Protein AF-A0A4R4F8R3-F1 (afdb_monomer)

Structure (mmCIF, N/CA/C/O backbone):
data_AF-A0A4R4F8R3-F1
#
_entry.id   AF-A0A4R4F8R3-F1
#
loop_
_atom_site.group_PDB
_atom_site.id
_atom_site.type_symbol
_atom_site.label_atom_id
_atom_site.label_alt_id
_atom_site.label_comp_id
_atom_site.label_asym_id
_atom_site.label_entity_id
_atom_site.label_seq_id
_atom_site.pdbx_PDB_ins_code
_atom_site.Cartn_x
_atom_site.Cartn_y
_atom_site.Cartn_z
_atom_site.occupancy
_atom_site.B_iso_or_equiv
_atom_site.auth_seq_id
_atom_site.auth_comp_id
_atom_site.auth_asym_id
_atom_site.auth_atom_id
_atom_site.pdbx_PDB_model_num
ATOM 1 N N . MET A 1 1 ? 7.297 5.614 -28.756 1.00 34.72 1 MET A N 1
ATOM 2 C CA . MET A 1 1 ? 6.752 4.643 -27.793 1.00 34.72 1 MET A CA 1
ATOM 3 C C . MET A 1 1 ? 6.544 5.416 -26.516 1.00 34.72 1 MET A C 1
ATOM 5 O O . MET A 1 1 ? 7.512 5.991 -26.041 1.00 34.72 1 MET A O 1
ATOM 9 N N . ALA A 1 2 ? 5.304 5.552 -26.054 1.00 40.28 2 ALA A N 1
ATOM 10 C CA . ALA A 1 2 ? 5.105 5.928 -24.663 1.00 40.28 2 ALA A CA 1
ATOM 11 C C . ALA A 1 2 ? 5.508 4.685 -23.873 1.00 40.28 2 ALA A C 1
ATOM 13 O O . ALA A 1 2 ? 4.977 3.613 -24.153 1.00 40.28 2 ALA A O 1
ATOM 14 N N . ILE A 1 3 ? 6.525 4.806 -23.024 1.00 47.09 3 ILE A N 1
ATOM 15 C CA . ILE A 1 3 ? 6.802 3.800 -22.002 1.00 47.09 3 ILE A CA 1
ATOM 16 C C . ILE A 1 3 ? 5.478 3.641 -21.257 1.00 47.09 3 ILE A C 1
ATOM 18 O O . ILE A 1 3 ? 4.893 4.653 -20.862 1.00 47.09 3 ILE A O 1
ATOM 22 N N . GLU A 1 4 ? 4.941 2.425 -21.203 1.00 57.12 4 GLU A N 1
ATOM 23 C CA . GLU A 1 4 ? 3.774 2.128 -20.378 1.00 57.12 4 GLU A CA 1
ATOM 24 C C . GLU A 1 4 ? 4.172 2.519 -18.955 1.00 57.12 4 GLU A C 1
ATOM 26 O O . GLU A 1 4 ? 5.044 1.906 -18.352 1.00 57.12 4 GLU A O 1
ATOM 31 N N . MET A 1 5 ? 3.675 3.665 -18.497 1.00 62.75 5 MET A N 1
ATOM 32 C CA . MET A 1 5 ? 3.939 4.145 -17.151 1.00 62.75 5 MET A CA 1
ATOM 33 C C . MET A 1 5 ? 3.113 3.276 -16.212 1.00 62.75 5 MET A C 1
ATOM 35 O O . MET A 1 5 ? 1.921 3.078 -16.456 1.00 62.75 5 MET A O 1
ATOM 39 N N . PHE A 1 6 ? 3.758 2.758 -15.171 1.00 82.62 6 PHE A N 1
ATOM 40 C CA . PHE A 1 6 ? 3.099 2.044 -14.087 1.00 82.62 6 PHE A CA 1
ATOM 41 C C . PHE A 1 6 ? 1.916 2.867 -13.541 1.00 82.62 6 PHE A C 1
ATOM 43 O O . PHE A 1 6 ? 2.070 4.054 -13.246 1.00 82.62 6 PHE A O 1
ATOM 50 N N . ASP A 1 7 ? 0.731 2.254 -13.433 1.00 87.38 7 ASP A N 1
ATOM 51 C CA . ASP A 1 7 ? -0.485 2.925 -12.962 1.00 87.38 7 ASP A CA 1
ATOM 52 C C . ASP A 1 7 ? -0.902 2.416 -11.578 1.00 87.38 7 ASP A C 1
ATOM 54 O O . ASP A 1 7 ? -1.643 1.443 -11.447 1.00 87.38 7 ASP A O 1
ATOM 58 N N . ILE A 1 8 ? -0.478 3.127 -10.527 1.00 89.50 8 ILE A N 1
ATOM 59 C CA . ILE A 1 8 ? -0.743 2.731 -9.133 1.00 89.50 8 ILE A CA 1
ATOM 60 C C . ILE A 1 8 ? -2.238 2.661 -8.784 1.00 89.50 8 ILE A C 1
ATOM 62 O O . ILE A 1 8 ? -2.640 1.960 -7.859 1.00 89.50 8 ILE A O 1
ATOM 66 N N . ARG A 1 9 ? -3.095 3.350 -9.549 1.00 88.44 9 ARG A N 1
ATOM 67 C CA . ARG A 1 9 ? -4.545 3.421 -9.304 1.00 88.44 9 ARG A CA 1
ATOM 68 C C . ARG A 1 9 ? -5.228 2.053 -9.339 1.00 88.44 9 ARG A C 1
ATOM 70 O O . ARG A 1 9 ? -6.279 1.912 -8.725 1.00 88.44 9 ARG A O 1
ATOM 77 N N . GLY A 1 10 ? -4.648 1.073 -10.036 1.00 89.56 10 GLY A N 1
ATOM 78 C CA . GLY A 1 10 ? -5.143 -0.306 -10.061 1.00 89.56 10 GLY A CA 1
ATOM 79 C C . GLY A 1 10 ? -4.939 -1.082 -8.754 1.00 89.56 10 GLY A C 1
ATOM 80 O O . GLY A 1 10 ? -5.600 -2.097 -8.562 1.00 89.56 10 GLY A O 1
ATOM 81 N N . PHE A 1 11 ? -4.067 -0.598 -7.865 1.00 90.88 11 PHE A N 1
ATOM 82 C CA . PHE A 1 11 ? -3.694 -1.246 -6.600 1.00 90.88 11 PHE A CA 1
ATOM 83 C C . PHE A 1 11 ? -4.299 -0.562 -5.374 1.00 90.88 11 PHE A C 1
ATOM 85 O O . PHE A 1 11 ? -4.155 -1.060 -4.259 1.00 90.88 11 PHE A O 1
ATOM 92 N N . LEU A 1 12 ? -4.951 0.587 -5.567 1.00 92.81 12 LEU A N 1
ATOM 93 C CA . LEU A 1 12 ? -5.575 1.313 -4.472 1.00 92.81 12 LEU A CA 1
ATOM 94 C C . LEU A 1 12 ? -6.766 0.534 -3.934 1.00 92.81 12 LEU A C 1
ATOM 96 O O . LEU A 1 12 ? -7.598 0.032 -4.690 1.00 92.81 12 LEU A O 1
ATOM 100 N N . VAL A 1 13 ? -6.862 0.515 -2.615 1.00 93.38 13 VAL A N 1
ATOM 101 C CA . VAL A 1 13 ? -7.921 -0.167 -1.886 1.00 93.38 13 VAL A CA 1
ATOM 102 C C . VAL A 1 13 ? -8.992 0.813 -1.450 1.00 93.38 13 VAL A C 1
ATOM 104 O O . VAL A 1 13 ? -8.746 2.000 -1.207 1.00 93.38 13 VAL A O 1
ATOM 107 N N . THR A 1 14 ? -10.207 0.307 -1.311 1.00 94.06 14 THR A N 1
ATOM 1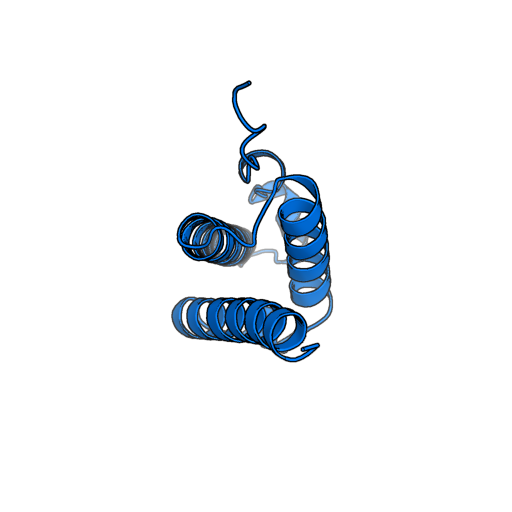08 C CA . THR A 1 14 ? -11.299 1.059 -0.691 1.00 94.06 14 THR A CA 1
ATOM 109 C C . THR A 1 14 ? -11.488 0.658 0.766 1.00 94.06 14 THR A C 1
ATOM 111 O O . THR A 1 14 ? -11.173 -0.458 1.167 1.00 94.06 14 THR A O 1
ATOM 114 N N . THR A 1 15 ? -12.114 1.531 1.557 1.00 92.50 15 THR A N 1
ATOM 115 C CA . THR A 1 15 ? -12.551 1.209 2.926 1.00 92.50 15 THR A CA 1
ATOM 116 C C . THR A 1 15 ? -13.376 -0.081 2.993 1.00 92.50 15 THR A C 1
ATOM 118 O O . THR A 1 15 ? -13.289 -0.816 3.969 1.00 92.50 15 THR A O 1
ATOM 121 N N . GLY A 1 16 ? -14.160 -0.387 1.950 1.00 92.06 16 GLY A N 1
ATOM 122 C CA . GLY A 1 16 ? -14.949 -1.620 1.886 1.00 92.06 16 GLY A CA 1
ATOM 123 C C . GLY A 1 16 ? -14.096 -2.888 1.806 1.00 92.06 16 GLY A C 1
ATOM 124 O O . GLY A 1 16 ? -14.493 -3.915 2.338 1.00 92.06 16 GLY A O 1
ATOM 125 N N . GLU A 1 17 ? -12.913 -2.815 1.197 1.00 92.44 17 GLU A N 1
ATOM 126 C CA . GLU A 1 17 ? -11.960 -3.933 1.156 1.00 92.44 17 GLU A CA 1
ATOM 127 C C . GLU A 1 17 ? -11.227 -4.118 2.490 1.00 92.44 17 GLU A C 1
ATOM 129 O O . GLU A 1 17 ? -10.726 -5.202 2.774 1.00 92.44 17 GLU A O 1
ATOM 134 N N . MET A 1 18 ? -11.240 -3.088 3.340 1.00 92.94 18 MET A N 1
ATOM 135 C CA . MET A 1 18 ? -10.661 -3.094 4.681 1.00 92.94 18 MET A CA 1
ATOM 136 C C . MET A 1 18 ? -11.685 -3.401 5.781 1.00 92.94 18 MET A C 1
ATOM 138 O O . MET A 1 18 ? -11.412 -3.149 6.949 1.00 92.94 18 MET A O 1
ATOM 142 N N . GLU A 1 19 ? -12.845 -3.994 5.462 1.00 92.06 19 GLU A N 1
ATOM 143 C CA . GLU A 1 19 ? -13.898 -4.275 6.460 1.00 92.06 19 GLU A CA 1
ATOM 144 C C . GLU A 1 19 ? -13.415 -5.117 7.654 1.00 92.06 19 GLU A C 1
ATOM 146 O O . GLU A 1 19 ? -13.967 -5.019 8.748 1.00 92.06 19 GLU A O 1
ATOM 151 N N . SER A 1 20 ? -12.359 -5.915 7.460 1.00 88.94 20 SER A N 1
ATOM 152 C CA . SER A 1 20 ? -11.765 -6.753 8.510 1.00 88.94 20 SER A CA 1
ATOM 153 C C . SER A 1 20 ? -11.092 -5.942 9.624 1.00 88.94 20 SER A C 1
ATOM 155 O O . SER A 1 20 ? -10.863 -6.483 10.701 1.00 88.94 20 SER A O 1
ATOM 157 N N . PHE A 1 21 ? -10.795 -4.665 9.370 1.00 88.50 21 PHE A N 1
ATOM 158 C CA . PHE A 1 21 ? -10.257 -3.711 10.340 1.00 88.50 21 PHE A CA 1
ATOM 159 C C . PHE A 1 21 ? -11.362 -2.939 11.086 1.00 88.50 21 PHE A C 1
ATOM 161 O O . PHE A 1 21 ? -11.062 -2.079 11.904 1.00 88.50 21 PHE A O 1
ATOM 168 N N . GLU A 1 22 ? -12.640 -3.247 10.830 1.00 92.25 22 GLU A N 1
ATOM 169 C CA . GLU A 1 22 ? -13.806 -2.704 11.539 1.00 92.25 22 GLU A CA 1
ATOM 170 C C . GLU A 1 22 ? -13.812 -1.162 11.628 1.00 92.25 22 GLU A C 1
ATOM 172 O O . GLU A 1 22 ? -14.056 -0.480 10.631 1.00 92.25 22 GLU A O 1
ATOM 177 N N . GLU A 1 23 ? -13.587 -0.604 12.820 1.00 92.69 23 GLU A N 1
ATOM 178 C CA . GLU A 1 23 ? -13.564 0.840 13.076 1.00 92.69 23 GLU A CA 1
ATOM 179 C C .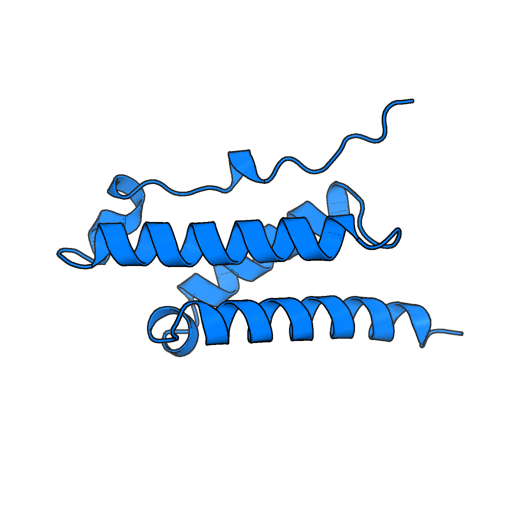 GLU A 1 23 ? -12.334 1.544 12.484 1.00 92.69 23 GLU A C 1
ATOM 181 O O . GLU A 1 23 ? -12.409 2.732 12.168 1.00 92.69 23 GLU A O 1
ATOM 186 N N . ASP A 1 24 ? -11.260 0.797 12.227 1.00 91.06 24 ASP A N 1
ATOM 187 C CA . ASP A 1 24 ? -10.016 1.283 11.632 1.00 91.06 24 ASP A CA 1
ATOM 188 C C . ASP A 1 24 ? -9.971 1.089 10.107 1.00 91.06 24 ASP A C 1
ATOM 190 O O . ASP A 1 24 ? -8.973 1.416 9.472 1.00 91.06 24 ASP A O 1
ATOM 194 N N . ALA A 1 25 ? -11.043 0.600 9.472 1.00 93.19 25 ALA A N 1
ATOM 195 C CA . ALA A 1 25 ? -11.065 0.309 8.034 1.00 93.19 25 ALA A CA 1
ATOM 196 C C . ALA A 1 25 ? -10.730 1.521 7.143 1.00 93.19 25 ALA A C 1
ATOM 198 O O . ALA A 1 25 ? -10.069 1.380 6.113 1.00 93.19 25 ALA A O 1
ATOM 199 N N . GLU A 1 26 ? -11.191 2.720 7.515 1.00 93.56 26 GLU A N 1
ATOM 200 C CA . GLU A 1 26 ? -10.862 3.954 6.788 1.00 93.56 26 GLU A CA 1
ATOM 201 C C . GLU A 1 26 ? -9.382 4.300 6.947 1.00 93.56 26 GLU A C 1
ATOM 203 O O . GLU A 1 26 ? -8.713 4.592 5.958 1.00 93.56 26 GLU A O 1
ATOM 208 N N . TYR A 1 27 ? -8.874 4.196 8.175 1.00 91.88 27 TYR A N 1
ATOM 209 C CA . TYR A 1 27 ? -7.480 4.464 8.496 1.00 91.88 27 TYR A CA 1
ATOM 210 C C . TYR A 1 27 ? -6.539 3.482 7.790 1.00 91.88 27 TYR A C 1
ATOM 212 O O . TYR A 1 27 ? -5.597 3.908 7.135 1.00 91.88 27 TYR A O 1
ATOM 220 N N . ALA A 1 28 ? -6.838 2.183 7.833 1.00 92.31 28 ALA A N 1
ATOM 221 C CA . ALA A 1 28 ? -6.080 1.139 7.149 1.00 92.31 28 ALA A CA 1
ATOM 222 C C . ALA A 1 28 ? -6.035 1.357 5.627 1.00 92.31 28 ALA A C 1
ATOM 224 O O . ALA A 1 28 ? -4.986 1.207 5.002 1.00 92.31 28 ALA A O 1
ATOM 225 N N . ALA A 1 29 ? -7.163 1.749 5.022 1.00 93.56 29 ALA A N 1
ATOM 226 C CA . ALA A 1 29 ? -7.210 2.058 3.597 1.00 93.56 29 ALA A CA 1
ATOM 227 C C . ALA A 1 29 ? -6.381 3.305 3.252 1.00 93.56 29 ALA A C 1
ATOM 229 O O . ALA A 1 29 ? -5.656 3.292 2.258 1.00 93.56 29 ALA A O 1
ATOM 230 N N . ASP A 1 30 ? -6.471 4.369 4.053 1.00 93.00 30 ASP A N 1
ATOM 231 C CA . ASP A 1 30 ? -5.689 5.595 3.851 1.00 93.00 30 ASP A CA 1
ATOM 232 C C . ASP A 1 30 ? -4.187 5.336 4.023 1.00 93.00 30 ASP A C 1
ATOM 234 O O . ASP A 1 30 ? -3.391 5.734 3.176 1.00 93.00 30 ASP A O 1
ATOM 238 N N . GLN A 1 31 ? -3.815 4.573 5.051 1.00 93.25 31 GLN A N 1
ATOM 239 C CA . GLN A 1 31 ? -2.441 4.182 5.344 1.00 93.25 31 GLN A CA 1
ATOM 240 C C . GLN A 1 31 ? -1.836 3.353 4.200 1.00 93.25 31 GLN A C 1
ATOM 242 O O . GLN A 1 31 ? -0.780 3.717 3.677 1.00 93.25 31 GLN A O 1
ATOM 247 N N . LEU A 1 32 ? -2.513 2.283 3.757 1.00 93.06 32 LEU A N 1
ATOM 248 C CA . LEU A 1 32 ? -2.033 1.455 2.647 1.00 93.06 32 LEU A CA 1
ATOM 249 C C . LEU A 1 32 ? -1.940 2.271 1.354 1.00 93.06 32 LEU A C 1
ATOM 251 O O . LEU A 1 32 ? -0.909 2.258 0.686 1.00 93.06 32 LEU A O 1
ATOM 255 N N . ASN A 1 33 ? -2.981 3.033 1.013 1.00 94.31 33 ASN A N 1
ATOM 256 C CA . ASN A 1 33 ? -2.969 3.863 -0.190 1.00 94.31 33 ASN A CA 1
ATOM 257 C C . ASN A 1 33 ? -1.869 4.932 -0.140 1.00 94.31 33 ASN A C 1
ATOM 259 O O . ASN A 1 33 ? -1.200 5.164 -1.145 1.00 94.31 33 ASN A O 1
ATOM 263 N N . GLY A 1 34 ? -1.652 5.561 1.015 1.00 92.56 34 GLY A N 1
ATOM 264 C CA . GLY A 1 34 ? -0.579 6.528 1.229 1.00 92.56 34 GLY A CA 1
ATOM 265 C C . GLY A 1 34 ? 0.798 5.907 1.013 1.00 92.56 34 GLY A C 1
ATOM 266 O O . GLY A 1 34 ? 1.612 6.458 0.269 1.00 92.56 34 GLY A O 1
ATOM 267 N N . MET A 1 35 ? 1.025 4.717 1.574 1.00 93.56 35 MET A N 1
ATOM 268 C CA . MET A 1 35 ? 2.252 3.945 1.374 1.00 93.56 35 MET A CA 1
ATOM 269 C C . MET A 1 35 ? 2.485 3.626 -0.114 1.00 93.56 35 MET A C 1
ATOM 271 O O . MET A 1 35 ? 3.582 3.828 -0.636 1.00 93.56 35 MET A O 1
ATOM 275 N N . LEU A 1 36 ? 1.442 3.188 -0.822 1.00 93.94 36 LEU A N 1
ATOM 276 C CA . LEU A 1 36 ? 1.482 2.886 -2.255 1.00 93.94 36 LEU A CA 1
ATOM 277 C C . LEU A 1 36 ? 1.782 4.115 -3.122 1.00 93.94 36 LEU A C 1
ATOM 279 O O . LEU A 1 36 ? 2.548 4.030 -4.086 1.00 93.94 36 LEU A O 1
ATOM 283 N N . PHE A 1 37 ? 1.209 5.268 -2.778 1.00 92.44 37 PHE A N 1
ATOM 284 C CA . PHE A 1 37 ? 1.510 6.523 -3.462 1.00 92.44 37 PHE A CA 1
ATOM 285 C C . PHE A 1 37 ? 2.952 6.963 -3.232 1.00 92.44 37 PHE A C 1
ATOM 287 O O . PHE A 1 37 ? 3.606 7.363 -4.193 1.00 92.44 37 PHE A O 1
ATOM 294 N N . SER A 1 38 ? 3.455 6.854 -2.000 1.00 91.75 38 SER A N 1
ATOM 295 C CA . SER A 1 38 ? 4.854 7.165 -1.692 1.00 91.75 38 SER A CA 1
ATOM 296 C C . SER A 1 38 ? 5.814 6.277 -2.487 1.00 91.75 38 SER A C 1
ATOM 298 O O . SER A 1 38 ? 6.748 6.775 -3.116 1.00 91.75 38 SER A O 1
ATOM 300 N N . ALA A 1 39 ? 5.523 4.973 -2.561 1.00 92.06 39 ALA A N 1
ATOM 301 C CA . ALA A 1 39 ? 6.297 4.035 -3.367 1.00 92.06 39 ALA A CA 1
ATOM 302 C C . ALA A 1 39 ? 6.322 4.444 -4.843 1.00 92.06 39 ALA A C 1
ATOM 304 O O . ALA A 1 39 ? 7.389 4.548 -5.444 1.00 92.06 39 ALA A O 1
ATOM 305 N N . SER A 1 40 ? 5.152 4.726 -5.420 1.00 91.56 40 SER A N 1
ATOM 306 C CA . SER A 1 40 ? 5.047 5.138 -6.819 1.00 91.56 40 SER A CA 1
ATOM 307 C C . SER A 1 40 ? 5.761 6.464 -7.108 1.00 91.56 40 SER A C 1
ATOM 309 O O . SER A 1 40 ? 6.295 6.626 -8.206 1.00 91.56 40 SER A O 1
ATOM 311 N N . ASP A 1 41 ? 5.747 7.414 -6.171 1.00 90.75 41 ASP A N 1
ATOM 312 C CA . ASP A 1 41 ? 6.437 8.701 -6.308 1.00 90.75 41 ASP A CA 1
ATOM 313 C C . ASP A 1 41 ? 7.961 8.522 -6.294 1.00 90.75 41 ASP A C 1
ATOM 315 O O . ASP A 1 41 ? 8.640 9.001 -7.202 1.00 90.75 41 ASP A O 1
ATOM 319 N N . GLU A 1 42 ? 8.495 7.765 -5.331 1.00 90.38 42 GLU A N 1
ATOM 320 C CA . GLU A 1 42 ? 9.934 7.493 -5.231 1.00 90.38 42 GLU A CA 1
ATOM 321 C C . GLU A 1 42 ? 10.439 6.706 -6.453 1.00 90.38 42 GLU A C 1
ATOM 323 O O . GLU A 1 42 ? 11.458 7.061 -7.044 1.00 90.38 42 GLU A O 1
ATOM 328 N N . MET A 1 43 ? 9.687 5.706 -6.926 1.00 89.31 43 MET A N 1
ATOM 329 C CA . MET A 1 43 ? 10.043 4.972 -8.148 1.00 89.31 43 MET A CA 1
ATOM 330 C C . MET A 1 43 ? 10.103 5.867 -9.381 1.00 89.31 43 MET A C 1
ATOM 332 O O . MET A 1 43 ? 11.002 5.725 -10.207 1.00 89.31 43 MET A O 1
ATOM 336 N N . SER A 1 44 ? 9.165 6.811 -9.512 1.00 87.06 44 SER A N 1
ATOM 337 C CA . SER A 1 44 ? 9.120 7.723 -10.658 1.00 87.06 44 SER A CA 1
ATOM 338 C C . SER A 1 44 ? 10.320 8.675 -10.717 1.00 87.06 44 SER A C 1
ATOM 340 O O . SER A 1 44 ? 10.533 9.307 -11.757 1.00 87.06 44 SER A O 1
ATOM 342 N N . GLN A 1 45 ? 11.080 8.820 -9.630 1.00 87.62 45 GLN A N 1
ATOM 343 C CA . GLN A 1 45 ? 12.286 9.646 -9.587 1.00 87.62 45 GLN A CA 1
ATOM 344 C C . GLN A 1 45 ? 13.531 8.918 -10.118 1.00 87.62 45 GLN A C 1
ATOM 346 O O . GLN A 1 45 ? 14.570 9.557 -10.292 1.00 87.62 45 GLN A O 1
ATOM 351 N N . SER A 1 46 ? 13.434 7.619 -10.418 1.00 84.44 46 SER A N 1
ATOM 352 C CA . SER A 1 46 ? 14.549 6.786 -10.868 1.00 84.44 46 SER A CA 1
ATOM 353 C C . SER A 1 46 ? 14.260 6.088 -12.199 1.00 84.44 46 SER A C 1
ATOM 355 O O . SER A 1 46 ? 13.148 5.645 -12.471 1.00 84.44 46 SER A O 1
ATOM 357 N N . GLU A 1 47 ? 15.283 5.973 -13.050 1.00 83.50 47 GLU A N 1
ATOM 358 C CA . GLU A 1 47 ? 15.191 5.295 -14.356 1.00 83.50 47 GLU A CA 1
ATOM 359 C C . GLU A 1 47 ? 15.232 3.762 -14.235 1.00 83.50 47 GLU A C 1
ATOM 361 O O . GLU A 1 47 ? 15.011 3.053 -15.217 1.00 83.50 47 GLU A O 1
ATOM 366 N N . PHE A 1 48 ? 15.515 3.250 -13.035 1.00 86.38 48 PHE A N 1
ATOM 367 C CA . PHE A 1 48 ? 15.527 1.825 -12.723 1.00 86.38 48 PHE A CA 1
ATOM 368 C C . PHE A 1 48 ? 14.140 1.177 -12.859 1.00 86.38 48 PHE A C 1
ATOM 370 O O . PHE A 1 48 ? 14.006 0.026 -13.292 1.00 86.38 48 PHE A O 1
ATOM 377 N N . TRP A 1 49 ? 13.097 1.910 -12.469 1.00 88.00 49 TRP A N 1
ATOM 378 C CA . TRP A 1 49 ? 11.742 1.385 -12.396 1.00 88.00 49 TRP A CA 1
ATOM 379 C C . TRP A 1 49 ? 11.049 1.455 -13.758 1.00 88.00 49 TRP A C 1
ATOM 381 O O . TRP A 1 49 ? 11.019 2.479 -14.439 1.00 88.00 49 TRP A O 1
ATOM 391 N N . ASN A 1 50 ? 10.471 0.332 -14.153 1.00 88.31 50 ASN A N 1
ATOM 392 C CA . ASN A 1 50 ? 9.612 0.161 -15.313 1.00 88.31 50 ASN A CA 1
ATOM 393 C C . ASN A 1 50 ? 8.266 -0.424 -14.854 1.00 88.31 50 ASN A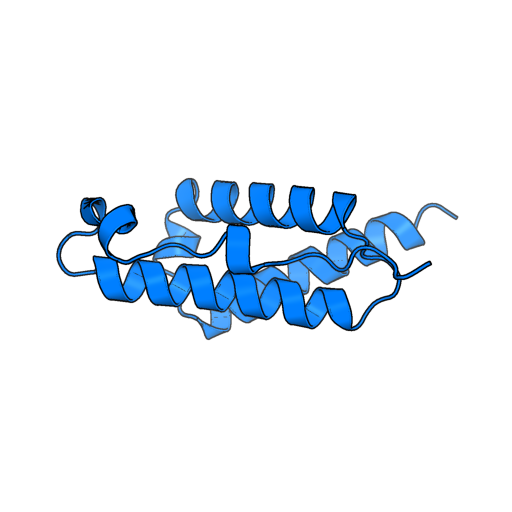 C 1
ATOM 395 O O . ASN A 1 50 ? 8.085 -0.728 -13.680 1.00 88.31 50 ASN A O 1
ATOM 399 N N . ALA A 1 51 ? 7.300 -0.557 -15.765 1.00 87.38 51 ALA A N 1
ATOM 400 C CA . ALA A 1 51 ? 5.975 -1.056 -15.397 1.00 87.38 51 ALA A CA 1
ATOM 401 C C . ALA A 1 51 ? 6.009 -2.444 -14.746 1.00 87.38 51 ALA A C 1
ATOM 403 O O . ALA A 1 51 ? 5.368 -2.621 -13.715 1.00 87.38 51 ALA A O 1
ATOM 404 N N . ASP A 1 52 ? 6.766 -3.388 -15.312 1.00 88.06 52 ASP A N 1
ATOM 405 C CA . ASP A 1 52 ? 6.833 -4.763 -14.814 1.00 88.06 52 ASP A CA 1
ATOM 406 C C . ASP A 1 52 ? 7.436 -4.828 -13.400 1.00 88.06 52 ASP A C 1
ATOM 408 O O . ASP A 1 52 ? 6.808 -5.366 -12.492 1.00 88.06 52 ASP A O 1
ATOM 412 N N . ASN A 1 53 ? 8.620 -4.242 -13.172 1.00 90.25 53 ASN A N 1
ATOM 413 C CA . ASN A 1 53 ? 9.264 -4.342 -11.854 1.00 90.25 53 ASN A CA 1
ATOM 414 C C . ASN A 1 53 ? 8.565 -3.499 -10.771 1.00 90.25 53 ASN A C 1
ATOM 416 O O . ASN A 1 53 ? 8.586 -3.880 -9.600 1.00 90.25 53 ASN A O 1
ATOM 420 N N . ALA A 1 54 ? 7.923 -2.387 -11.145 1.00 91.50 54 ALA A N 1
ATOM 421 C CA . ALA A 1 54 ? 7.117 -1.589 -10.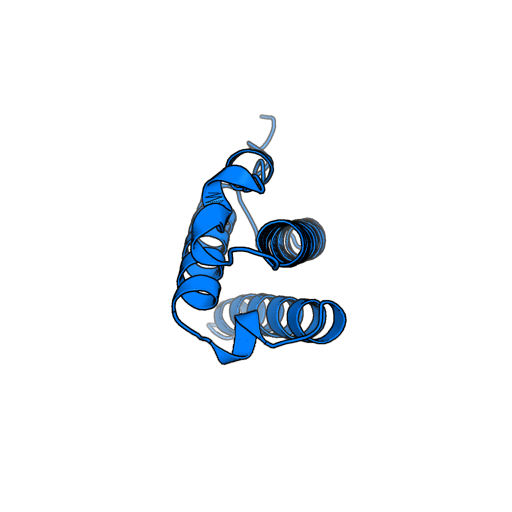230 1.00 91.50 54 ALA A CA 1
ATOM 422 C C . ALA A 1 54 ? 5.843 -2.343 -9.827 1.00 91.50 54 ALA A C 1
ATOM 424 O O . ALA A 1 54 ? 5.499 -2.366 -8.649 1.00 91.50 54 ALA A O 1
ATOM 425 N N . GLU A 1 55 ? 5.175 -3.009 -10.774 1.00 91.69 55 GLU A N 1
ATOM 426 C CA . GLU A 1 55 ? 4.015 -3.858 -10.489 1.00 91.69 55 GLU A CA 1
ATOM 427 C C . GLU A 1 55 ? 4.374 -5.010 -9.544 1.00 91.69 55 GLU A C 1
ATOM 429 O O . GLU A 1 55 ? 3.688 -5.208 -8.537 1.00 91.69 55 GLU A O 1
ATOM 434 N N . GLU A 1 56 ? 5.474 -5.721 -9.813 1.00 91.56 56 GLU A N 1
ATOM 435 C CA . GLU A 1 56 ? 5.948 -6.790 -8.928 1.00 91.56 56 GLU A CA 1
ATOM 436 C C . GLU A 1 56 ? 6.250 -6.260 -7.521 1.00 91.56 56 GLU A C 1
ATOM 438 O O . GLU A 1 56 ? 5.767 -6.820 -6.536 1.00 91.56 56 GLU A O 1
ATOM 443 N N . PHE A 1 57 ? 6.979 -5.146 -7.407 1.00 93.06 57 PHE A N 1
ATOM 444 C CA . PHE A 1 57 ? 7.286 -4.551 -6.108 1.00 93.06 57 PHE A CA 1
ATOM 445 C C . PHE A 1 57 ? 6.032 -4.124 -5.349 1.00 93.06 57 PHE A C 1
ATOM 447 O O . PHE A 1 57 ? 5.934 -4.362 -4.149 1.00 93.06 57 PHE A O 1
ATOM 454 N N . ILE A 1 58 ? 5.075 -3.485 -6.019 1.00 93.88 58 ILE A N 1
ATOM 455 C CA . ILE A 1 58 ? 3.852 -3.009 -5.372 1.00 93.88 58 ILE A CA 1
ATOM 456 C C . ILE A 1 58 ? 3.011 -4.188 -4.884 1.00 93.88 58 ILE A C 1
ATOM 458 O O . ILE A 1 58 ? 2.509 -4.149 -3.762 1.00 93.88 58 ILE A O 1
ATOM 462 N N . SER A 1 59 ? 2.915 -5.263 -5.668 1.00 92.50 59 SER A N 1
ATOM 463 C CA . SER A 1 59 ? 2.261 -6.499 -5.231 1.00 92.50 59 SER A CA 1
ATOM 464 C C . SER A 1 59 ? 2.940 -7.090 -3.988 1.00 92.50 59 SER A C 1
ATOM 466 O O . SER A 1 59 ? 2.260 -7.456 -3.025 1.00 92.50 59 SER A O 1
ATOM 468 N N . GLU A 1 60 ? 4.273 -7.148 -3.974 1.00 93.19 60 GLU A N 1
ATOM 469 C CA . GLU A 1 60 ? 5.040 -7.624 -2.818 1.00 93.19 60 GLU A CA 1
ATOM 470 C C . GLU A 1 60 ? 4.873 -6.706 -1.601 1.00 93.19 60 GLU A C 1
ATOM 472 O O . GLU A 1 60 ? 4.729 -7.194 -0.482 1.00 93.19 60 GLU A O 1
ATOM 477 N N . LEU A 1 61 ? 4.817 -5.388 -1.803 1.00 93.56 61 LEU A N 1
ATOM 478 C CA . LEU A 1 61 ? 4.631 -4.404 -0.741 1.00 93.56 61 LEU A CA 1
ATOM 479 C C . LEU A 1 61 ? 3.248 -4.525 -0.086 1.00 93.56 61 LEU A C 1
ATOM 481 O O . LEU A 1 61 ? 3.150 -4.523 1.141 1.00 93.56 61 LEU A O 1
ATOM 485 N N . VAL A 1 62 ? 2.183 -4.683 -0.881 1.00 93.19 62 VAL A N 1
ATOM 486 C CA . VAL A 1 62 ? 0.827 -4.946 -0.361 1.00 93.19 62 VAL A CA 1
ATOM 487 C C . VAL A 1 62 ? 0.804 -6.261 0.417 1.00 93.19 62 VAL A C 1
ATOM 489 O O . VAL A 1 62 ? 0.255 -6.326 1.516 1.00 93.19 62 VAL A O 1
ATOM 492 N N . SER A 1 63 ? 1.422 -7.309 -0.133 1.00 92.69 63 SER A N 1
ATOM 493 C CA . SER A 1 63 ? 1.521 -8.615 0.524 1.00 92.69 63 SER A CA 1
ATOM 494 C C . SER A 1 63 ? 2.262 -8.521 1.862 1.00 92.69 63 SER A C 1
ATOM 496 O O . SER A 1 63 ? 1.783 -9.049 2.866 1.00 92.69 63 SER A O 1
ATOM 498 N N . ALA A 1 64 ? 3.385 -7.801 1.904 1.00 93.06 64 ALA A N 1
ATOM 499 C CA . ALA A 1 64 ? 4.160 -7.570 3.117 1.00 93.06 64 ALA A CA 1
ATOM 500 C C . ALA A 1 64 ? 3.340 -6.819 4.171 1.00 93.06 64 ALA A C 1
ATOM 502 O O . ALA A 1 64 ? 3.271 -7.267 5.312 1.00 93.06 64 ALA A O 1
ATOM 503 N N . TRP A 1 65 ? 2.654 -5.739 3.786 1.00 93.06 65 TRP A N 1
ATOM 504 C CA . TRP A 1 65 ? 1.803 -4.970 4.697 1.00 93.06 65 TRP A CA 1
ATOM 505 C C . TRP A 1 65 ? 0.671 -5.820 5.295 1.00 93.06 65 TRP A C 1
ATOM 507 O O . TRP A 1 65 ? 0.411 -5.744 6.490 1.00 93.06 65 TRP A O 1
ATOM 517 N N . LEU A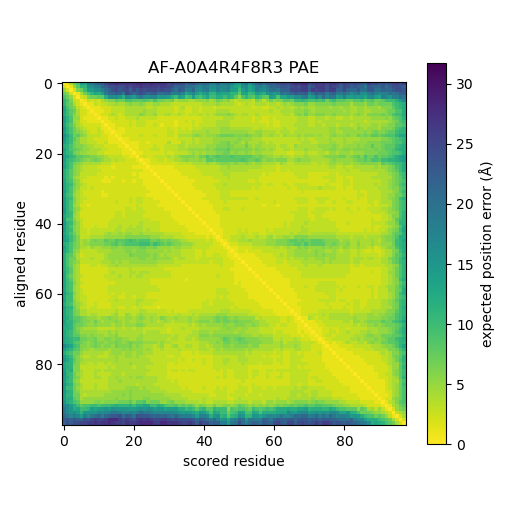 1 66 ? 0.053 -6.705 4.505 1.00 89.56 66 LEU A N 1
ATOM 518 C CA . LEU A 1 66 ? -0.993 -7.614 4.995 1.00 89.56 66 LEU A CA 1
ATOM 519 C C . LEU A 1 66 ? -0.472 -8.713 5.936 1.00 89.56 66 LEU A C 1
ATOM 521 O O . LEU A 1 66 ? -1.238 -9.238 6.746 1.00 89.56 66 LEU A O 1
ATOM 525 N N . GLN A 1 67 ? 0.792 -9.116 5.799 1.00 91.06 67 GLN A N 1
ATOM 526 C CA . GLN A 1 67 ? 1.383 -10.200 6.591 1.00 91.06 67 GLN A CA 1
ATOM 527 C C . GLN A 1 67 ? 2.097 -9.713 7.854 1.00 91.06 67 GLN A C 1
ATOM 529 O O . GLN A 1 67 ? 2.170 -10.460 8.831 1.00 91.06 67 GLN A O 1
ATOM 534 N N . GLU A 1 68 ? 2.614 -8.487 7.842 1.00 91.31 68 GLU A N 1
ATOM 535 C CA . GLU A 1 68 ? 3.418 -7.920 8.919 1.00 91.31 68 GLU A CA 1
ATOM 536 C C . GLU A 1 68 ? 2.558 -6.978 9.780 1.00 91.31 68 GLU A C 1
ATOM 538 O O . GLU A 1 68 ? 2.360 -5.817 9.416 1.00 91.31 68 GLU A O 1
ATOM 543 N N . PRO A 1 69 ? 2.082 -7.413 10.964 1.00 86.88 69 PRO A N 1
ATOM 544 C CA . PRO A 1 69 ? 1.265 -6.564 11.833 1.00 86.88 69 PRO A CA 1
ATOM 545 C C . PRO A 1 69 ? 1.998 -5.291 12.269 1.00 86.88 69 PRO A C 1
ATOM 547 O O . PRO A 1 69 ? 1.370 -4.259 12.460 1.00 86.88 69 PRO A O 1
ATOM 550 N N . SER A 1 70 ? 3.331 -5.330 12.343 1.00 89.12 70 SER A N 1
ATOM 551 C CA . SER A 1 70 ? 4.139 -4.149 12.642 1.00 89.12 70 SER A CA 1
ATOM 552 C C . SER A 1 70 ? 3.999 -3.043 11.600 1.00 89.12 70 SER A C 1
ATOM 554 O O . SER A 1 70 ? 4.095 -1.887 11.977 1.00 89.12 70 SER A O 1
ATOM 556 N N . LEU A 1 71 ? 3.767 -3.373 10.323 1.00 88.69 71 LEU A N 1
ATOM 557 C CA . LEU A 1 71 ? 3.539 -2.364 9.281 1.00 88.69 71 LEU A CA 1
ATOM 558 C C . LEU A 1 71 ? 2.136 -1.758 9.389 1.00 88.69 71 LEU A C 1
ATOM 560 O O . LEU A 1 71 ? 1.956 -0.569 9.158 1.00 88.69 71 LEU A O 1
ATOM 564 N N . ILE A 1 72 ? 1.150 -2.558 9.786 1.00 87.75 72 ILE A N 1
ATOM 565 C CA . ILE A 1 72 ? -0.222 -2.092 10.023 1.00 87.75 72 ILE A CA 1
ATOM 566 C C . ILE A 1 72 ? -0.255 -1.117 11.210 1.00 87.75 72 ILE A C 1
ATOM 568 O O . ILE A 1 72 ? -0.937 -0.096 11.170 1.00 87.75 72 ILE A O 1
ATOM 572 N N . GLU A 1 73 ? 0.500 -1.420 12.268 1.00 88.25 73 GLU A N 1
ATOM 573 C CA . GLU A 1 73 ? 0.585 -0.592 13.476 1.00 88.25 73 GLU A CA 1
ATOM 574 C C . GLU A 1 73 ? 1.477 0.655 13.310 1.00 88.25 73 GLU A C 1
ATOM 576 O O . GLU A 1 73 ? 1.434 1.536 14.169 1.00 88.25 73 GLU A O 1
ATOM 581 N N . SER A 1 74 ? 2.274 0.744 12.239 1.00 89.50 74 SER A N 1
ATOM 582 C CA . SER A 1 74 ? 3.176 1.873 11.979 1.00 89.50 74 SER A CA 1
ATOM 583 C C . SER A 1 74 ? 2.442 3.147 11.562 1.00 89.50 74 SER A C 1
ATOM 585 O O . SER A 1 74 ? 1.438 3.120 10.853 1.00 89.50 74 SER A O 1
ATOM 587 N N . ASP A 1 75 ? 2.988 4.301 11.933 1.00 87.94 75 ASP A N 1
ATOM 588 C CA . ASP A 1 75 ? 2.498 5.584 11.427 1.00 87.94 75 ASP A CA 1
ATOM 589 C C . ASP A 1 75 ? 2.878 5.790 9.945 1.00 87.94 75 ASP A C 1
ATOM 591 O O . ASP A 1 75 ? 3.836 5.207 9.429 1.00 87.94 75 ASP A O 1
ATOM 595 N N . SER A 1 76 ? 2.157 6.673 9.246 1.00 84.44 76 SER A N 1
ATOM 596 C CA . SER A 1 76 ? 2.399 6.952 7.820 1.00 84.44 76 SER A CA 1
ATOM 597 C C . SER A 1 76 ? 3.828 7.424 7.524 1.00 84.44 76 SER A C 1
ATOM 599 O O . SER A 1 76 ? 4.387 7.050 6.496 1.00 84.44 76 SER A O 1
ATOM 601 N N . ASP A 1 77 ? 4.443 8.206 8.419 1.00 88.50 77 ASP A N 1
ATOM 602 C CA . ASP A 1 77 ? 5.847 8.628 8.295 1.00 88.50 77 ASP A CA 1
ATOM 603 C C . ASP A 1 77 ? 6.828 7.442 8.388 1.00 88.50 77 ASP A C 1
ATOM 605 O O . ASP A 1 77 ? 7.842 7.419 7.691 1.00 88.50 77 ASP A O 1
ATOM 609 N N . GLU A 1 78 ? 6.540 6.443 9.228 1.00 92.19 78 GLU A N 1
ATOM 610 C CA . GLU A 1 78 ? 7.387 5.251 9.364 1.00 92.19 78 GLU A CA 1
ATOM 611 C C . GLU A 1 78 ? 7.278 4.349 8.132 1.00 92.19 78 GLU A C 1
ATOM 613 O O . GLU A 1 78 ? 8.280 3.800 7.673 1.00 92.19 78 GLU A O 1
ATOM 618 N N . LEU A 1 79 ? 6.075 4.235 7.567 1.00 91.50 79 LEU A N 1
ATOM 619 C CA . LEU A 1 79 ? 5.838 3.500 6.326 1.00 91.50 79 LEU A CA 1
ATOM 620 C C . LEU A 1 79 ? 6.488 4.178 5.118 1.00 91.50 79 LEU A C 1
ATOM 622 O O . LEU A 1 79 ? 7.054 3.491 4.269 1.00 91.50 79 LEU A O 1
ATOM 626 N N . ASP A 1 80 ? 6.454 5.510 5.058 1.00 90.56 80 ASP A N 1
ATOM 627 C CA . ASP A 1 80 ? 7.158 6.296 4.041 1.00 90.56 80 ASP A CA 1
ATOM 628 C C . ASP A 1 80 ? 8.670 6.024 4.095 1.00 90.56 80 ASP A C 1
ATOM 630 O O . ASP A 1 80 ? 9.284 5.697 3.077 1.00 90.56 80 ASP A O 1
ATOM 634 N N . ASP A 1 81 ? 9.271 6.073 5.288 1.00 92.06 81 ASP A N 1
ATOM 635 C CA . ASP A 1 81 ? 10.695 5.776 5.458 1.00 92.06 81 ASP A CA 1
ATOM 636 C C . ASP A 1 81 ? 11.018 4.312 5.116 1.00 92.06 81 ASP A C 1
ATOM 638 O O . ASP A 1 81 ? 11.982 4.048 4.392 1.00 92.06 81 ASP A O 1
ATOM 642 N N . TYR A 1 82 ? 10.177 3.365 5.551 1.00 92.06 82 TYR A N 1
ATOM 643 C CA . TYR A 1 82 ? 10.298 1.947 5.205 1.00 92.06 82 TYR A CA 1
ATOM 644 C C . TY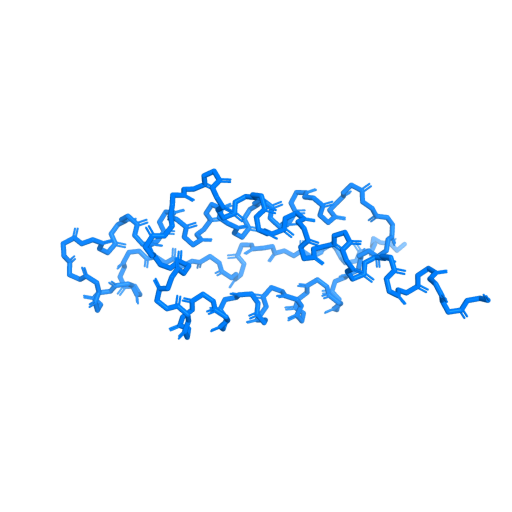R A 1 82 ? 10.329 1.743 3.688 1.00 92.06 82 TYR A C 1
ATOM 646 O O . TYR A 1 82 ? 11.298 1.188 3.166 1.00 92.06 82 TYR A O 1
ATOM 654 N N . VAL A 1 83 ? 9.321 2.239 2.965 1.00 92.25 83 VAL A N 1
ATOM 655 C CA . VAL A 1 83 ? 9.218 2.109 1.505 1.00 92.25 83 VAL A CA 1
ATOM 656 C C . VAL A 1 83 ? 10.446 2.680 0.808 1.00 92.25 83 VAL A C 1
ATOM 658 O O . VAL A 1 83 ? 11.038 2.004 -0.037 1.00 92.25 83 VAL A O 1
ATOM 661 N N . ARG A 1 84 ? 10.883 3.886 1.190 1.00 91.44 84 ARG A N 1
ATOM 662 C CA . ARG A 1 84 ? 12.082 4.505 0.609 1.00 91.44 84 ARG A CA 1
ATOM 663 C C . ARG A 1 84 ? 13.335 3.680 0.861 1.00 91.44 84 ARG A C 1
ATOM 665 O O . ARG A 1 84 ? 14.178 3.557 -0.028 1.00 91.44 84 ARG A O 1
ATOM 672 N N . GLN A 1 85 ? 13.479 3.107 2.056 1.00 92.44 85 GLN A N 1
ATOM 673 C CA . GLN A 1 85 ? 14.598 2.218 2.357 1.00 92.44 85 GLN A CA 1
ATOM 674 C C . GLN A 1 85 ? 14.568 0.955 1.493 1.00 92.44 85 GLN A C 1
ATOM 676 O O . GLN A 1 85 ? 15.620 0.565 0.981 1.00 92.44 85 GLN A O 1
ATOM 681 N N . VAL A 1 86 ? 13.400 0.329 1.299 1.00 92.19 86 VAL A N 1
ATOM 682 C CA . VAL A 1 86 ? 13.287 -0.873 0.457 1.00 92.19 86 VAL A CA 1
ATOM 683 C C . VAL A 1 86 ? 13.606 -0.545 -1.003 1.00 92.19 86 VAL A C 1
ATOM 685 O O . VAL A 1 86 ? 14.419 -1.242 -1.607 1.00 92.19 86 VAL A O 1
ATOM 688 N N . ILE A 1 87 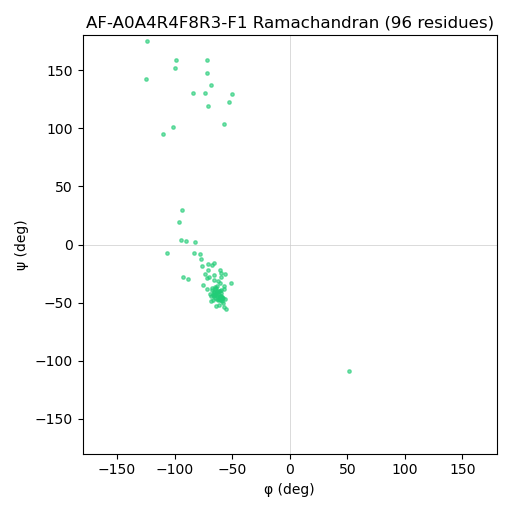? 13.052 0.543 -1.547 1.00 91.69 87 ILE A N 1
ATOM 689 C CA . ILE A 1 87 ? 13.322 0.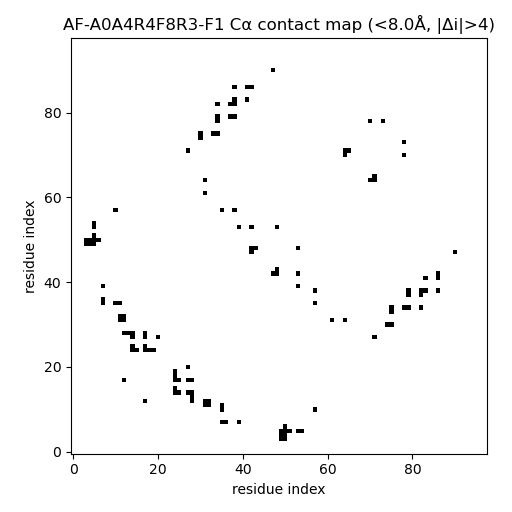995 -2.922 1.00 91.69 87 ILE A CA 1
ATOM 690 C C . ILE A 1 87 ? 14.821 1.224 -3.122 1.00 91.69 87 ILE A C 1
ATOM 692 O O . ILE A 1 87 ? 15.434 0.579 -3.971 1.00 91.69 87 ILE A O 1
ATOM 696 N N . ARG A 1 88 ? 15.448 2.041 -2.267 1.00 90.81 88 ARG A N 1
ATOM 697 C CA . ARG A 1 88 ? 16.888 2.328 -2.359 1.00 90.81 88 ARG A CA 1
ATOM 698 C C . ARG A 1 88 ? 17.754 1.093 -2.213 1.00 90.81 88 ARG A C 1
ATOM 700 O O . ARG A 1 88 ? 18.862 1.056 -2.746 1.00 90.81 88 ARG A O 1
ATOM 707 N N . ARG A 1 89 ? 17.316 0.124 -1.412 1.00 90.69 89 ARG A N 1
ATOM 708 C CA . ARG A 1 89 ? 18.026 -1.140 -1.253 1.00 90.69 89 ARG A CA 1
ATOM 709 C C . ARG A 1 89 ? 17.984 -1.936 -2.553 1.00 90.69 89 ARG A C 1
ATOM 711 O O . ARG A 1 89 ? 19.034 -2.382 -2.991 1.00 90.69 89 ARG A O 1
ATOM 718 N N . ILE A 1 90 ? 16.816 -2.068 -3.174 1.00 89.81 90 ILE A N 1
ATOM 719 C CA . ILE A 1 90 ? 16.651 -2.781 -4.448 1.00 89.81 90 ILE A CA 1
ATOM 720 C C . ILE A 1 90 ? 17.481 -2.121 -5.552 1.00 89.81 90 ILE A C 1
ATOM 722 O O . ILE A 1 90 ? 18.186 -2.814 -6.283 1.00 89.81 90 ILE A O 1
ATOM 726 N N . GLU A 1 91 ? 17.451 -0.789 -5.632 1.00 88.19 91 GLU A N 1
ATOM 727 C CA . GLU A 1 91 ? 18.265 -0.032 -6.586 1.00 88.19 91 GLU A CA 1
ATOM 728 C C . GLU A 1 91 ? 19.766 -0.293 -6.382 1.00 88.19 91 GLU A C 1
ATOM 730 O O . GLU A 1 91 ? 20.480 -0.590 -7.337 1.00 88.19 91 GLU A O 1
ATOM 735 N N . GLN A 1 92 ? 20.244 -0.258 -5.133 1.00 86.19 92 GLN A N 1
ATOM 736 C CA . GLN A 1 92 ? 21.649 -0.538 -4.806 1.00 86.19 92 GLN A CA 1
ATOM 737 C C . GLN A 1 92 ? 22.054 -1.996 -5.044 1.00 86.19 92 GLN A C 1
ATOM 739 O O . GLN A 1 92 ? 23.184 -2.249 -5.452 1.00 86.19 92 GLN A O 1
ATOM 744 N N . GLU A 1 93 ? 21.172 -2.963 -4.773 1.00 83.12 93 GLU A N 1
ATOM 745 C CA . GLU A 1 93 ? 21.462 -4.384 -5.005 1.00 83.12 93 GLU A CA 1
ATOM 746 C C . GLU A 1 93 ? 21.632 -4.692 -6.499 1.00 83.12 93 GLU A C 1
ATOM 748 O O . GLU A 1 93 ? 22.369 -5.613 -6.836 1.00 83.12 93 GLU A O 1
ATOM 753 N N . GLN A 1 94 ? 21.022 -3.909 -7.395 1.00 71.69 94 GLN A N 1
ATOM 754 C CA . GLN A 1 94 ? 21.210 -4.075 -8.837 1.00 71.69 94 GLN A CA 1
ATOM 755 C C . GLN A 1 94 ? 22.405 -3.278 -9.394 1.00 71.69 94 GLN A C 1
ATOM 757 O O . GLN A 1 94 ? 23.027 -3.730 -10.349 1.00 71.69 94 GLN A O 1
ATOM 762 N N . ASP A 1 95 ? 22.750 -2.133 -8.792 1.00 62.75 95 ASP A N 1
ATOM 763 C CA . ASP A 1 95 ? 23.942 -1.333 -9.145 1.00 62.75 95 ASP A CA 1
ATOM 764 C C . ASP A 1 95 ? 25.254 -1.994 -8.663 1.00 62.75 95 ASP A C 1
ATOM 766 O O . ASP A 1 95 ? 26.319 -1.803 -9.242 1.00 62.75 95 ASP A O 1
ATOM 770 N N . GLY A 1 96 ? 25.185 -2.819 -7.611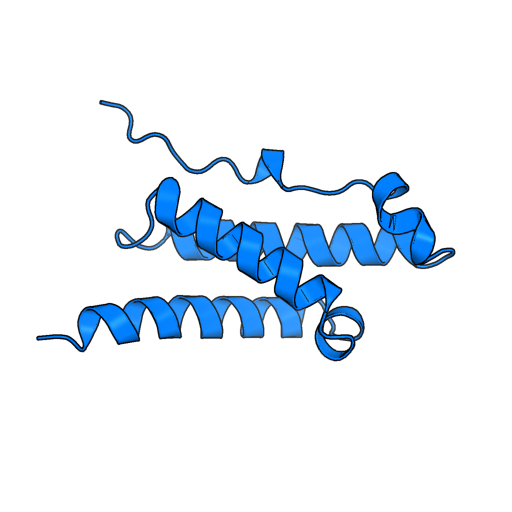 1.00 56.56 96 GLY A N 1
ATOM 771 C CA . GLY A 1 96 ? 26.331 -3.521 -7.020 1.00 56.56 96 GLY A CA 1
ATOM 772 C C . GLY A 1 96 ? 26.769 -4.820 -7.712 1.00 56.56 96 GLY A C 1
ATOM 773 O O . GLY A 1 96 ? 27.700 -5.457 -7.217 1.00 56.56 96 GLY A O 1
ATOM 774 N N . ASP A 1 97 ? 26.127 -5.222 -8.814 1.00 51.34 97 ASP A N 1
ATOM 775 C CA . ASP A 1 97 ? 26.471 -6.425 -9.600 1.00 51.34 97 ASP A CA 1
ATOM 776 C C . ASP A 1 97 ? 27.429 -6.111 -10.783 1.00 51.34 97 ASP A C 1
ATOM 778 O O . ASP A 1 97 ? 27.417 -6.796 -11.808 1.00 51.34 97 ASP A O 1
ATOM 782 N N . GLU A 1 98 ? 28.278 -5.076 -10.643 1.00 42.84 98 GLU A N 1
ATOM 783 C CA . GLU A 1 98 ? 29.416 -4.754 -11.538 1.00 42.84 98 GLU A CA 1
ATOM 784 C C . GLU A 1 98 ? 30.797 -5.106 -10.945 1.00 42.84 98 GLU A C 1
ATOM 786 O O . GLU A 1 98 ? 31.102 -4.730 -9.787 1.00 42.84 98 GLU A O 1
#

Solvent-accessible surface area (backbone atoms only — not comparable to full-atom values): 5704 Å² total; per-residue (Å²): 130,82,74,70,71,67,66,68,77,82,73,56,62,47,43,78,80,27,52,91,50,59,93,44,6,56,56,54,22,51,45,52,39,49,41,53,51,49,46,53,53,60,41,72,78,41,88,85,56,48,35,68,62,47,48,52,49,51,55,50,47,55,51,47,43,76,70,34,66,69,58,67,72,44,53,68,70,56,44,43,53,49,46,53,51,53,52,54,48,56,54,48,62,64,67,65,77,117

Secondary structure (DSSP, 8-state):
-------GGGTPPPTTTTGGGGGGHHHHHHHHHHHHHHHHHHHHT-TT--HHHHHHHHHHHHHHHHH-HHHHSS-HHHHHHHHHHHHHHHHHHHHT--

Sequence (98 aa):
MAIEMFDIRGFLVTTGEMESFEEDAEYAADQLNGMLFSASDEMSQSEFWNADNAEEFISELVSAWLQEPSLIESDSDELDDYVRQVIRRIEQEQDGDE

Mean predicted aligned error: 5.15 Å

Foldseek 3Di:
DPQPQADLVVVQDDLVVQCVVPVCSRVLSCLLSLLSVLLSVLLVVDPPDGNVVSVVVNVVVVVCCVVDVVNSVDDSVVSSVVSNVVVVVVVVVVVPPD

pLDDT: mean 86.75, std 12.27, range [34.72, 94.31]

Radius of gyration: 14.22 Å; Cα contacts (8 Å, |Δi|>4): 68; chains: 1; bounding box: 44×20×41 Å